Protein AF-A0A3Q2VFV1-F1 (afdb_monomer_lite)

Secondary structure (DSSP, 8-state):
----TT-----GGGGGGG-HHHHHHHHHHHHHHHHHHTT-EE--STTT--EE--SS--SEEE--TTTS---EEETTT-SB--SSSPP---PPP-----------------

Organism: Haplochromis burtoni (NCBI:txid8153)

Structure (mmCIF, N/CA/C/O backbone):
data_AF-A0A3Q2VFV1-F1
#
_entry.id   AF-A0A3Q2VFV1-F1
#
loop_
_atom_site.group_PDB
_atom_site.id
_atom_site.type_symbol
_atom_site.label_atom_id
_atom_site.label_alt_id
_atom_site.label_comp_id
_atom_site.label_asym_id
_atom_site.label_entity_id
_atom_site.label_seq_id
_atom_site.pdbx_PDB_ins_code
_atom_site.Cartn_x
_atom_site.Cartn_y
_atom_site.Cartn_z
_atom_site.occupancy
_atom_site.B_iso_or_equiv
_atom_site.auth_seq_id
_atom_site.auth_comp_id
_atom_site.auth_asym_id
_atom_site.auth_atom_id
_atom_site.pdbx_PDB_model_num
ATOM 1 N N . ALA A 1 1 ? -7.622 8.582 -22.182 1.00 49.66 1 ALA A N 1
ATOM 2 C CA . ALA A 1 1 ? -6.200 8.217 -22.330 1.00 49.66 1 ALA A CA 1
ATOM 3 C C . ALA A 1 1 ? -6.031 7.556 -23.691 1.00 49.66 1 ALA A C 1
ATOM 5 O O . ALA A 1 1 ? -6.877 6.746 -24.041 1.00 49.66 1 ALA A O 1
ATOM 6 N N . PHE A 1 2 ? -5.019 7.944 -24.469 1.00 63.06 2 PHE A N 1
ATOM 7 C CA . PHE A 1 2 ? -4.714 7.328 -25.764 1.00 63.06 2 PHE A CA 1
ATOM 8 C C . PHE A 1 2 ? -3.701 6.202 -25.537 1.00 63.06 2 PHE A C 1
ATOM 10 O O . PHE A 1 2 ? -2.501 6.450 -25.475 1.00 63.06 2 PHE A O 1
ATOM 17 N N . GLY A 1 3 ? -4.198 4.984 -25.338 1.00 87.56 3 GLY A N 1
ATOM 18 C CA . GLY A 1 3 ? -3.409 3.753 -25.310 1.00 87.56 3 GLY A CA 1
ATOM 19 C C . GLY A 1 3 ? -4.024 2.755 -26.285 1.00 87.56 3 GLY A C 1
ATOM 20 O O . GLY A 1 3 ? -5.227 2.818 -26.528 1.00 87.56 3 GLY A O 1
ATOM 21 N N . CYS A 1 4 ? -3.206 1.886 -26.879 1.00 95.12 4 CYS A N 1
ATOM 22 C CA . CYS A 1 4 ? -3.725 0.776 -27.678 1.00 95.12 4 CYS A CA 1
ATOM 23 C C . CYS A 1 4 ? -4.307 -0.295 -26.744 1.00 95.12 4 CYS A C 1
ATOM 25 O O . CYS A 1 4 ? -3.756 -0.537 -25.668 1.00 95.12 4 CYS A O 1
ATOM 27 N N . ASP A 1 5 ? -5.394 -0.945 -27.157 1.00 95.12 5 ASP A N 1
ATOM 28 C CA . ASP A 1 5 ? -5.955 -2.073 -26.411 1.00 95.12 5 ASP A CA 1
ATOM 29 C C . ASP A 1 5 ? -4.970 -3.255 -26.389 1.00 95.12 5 ASP A C 1
ATOM 31 O O . ASP A 1 5 ? -4.184 -3.448 -27.321 1.00 95.12 5 ASP A O 1
ATOM 35 N N . ASP A 1 6 ? -4.986 -4.025 -25.296 1.00 93.19 6 ASP A N 1
ATOM 36 C CA . ASP A 1 6 ? -4.165 -5.229 -25.084 1.00 93.19 6 ASP A CA 1
ATOM 37 C C . ASP A 1 6 ? -2.643 -5.046 -25.275 1.00 93.19 6 ASP A C 1
ATOM 39 O O . ASP A 1 6 ? -1.901 -6.006 -25.505 1.00 93.19 6 ASP A O 1
ATOM 43 N N . SER A 1 7 ? -2.140 -3.816 -25.129 1.00 95.38 7 SER A N 1
ATOM 44 C CA . SER A 1 7 ? -0.735 -3.472 -25.382 1.00 95.38 7 SER A CA 1
ATOM 45 C C . SER A 1 7 ? 0.144 -3.427 -24.123 1.00 95.38 7 SER A C 1
ATOM 47 O O . SER A 1 7 ? 1.139 -2.699 -24.089 1.00 95.38 7 SER A O 1
ATOM 49 N N . LEU A 1 8 ? -0.219 -4.152 -23.060 1.00 95.38 8 LEU A N 1
ATOM 50 C CA . LEU A 1 8 ? 0.582 -4.192 -21.832 1.00 95.38 8 LEU A CA 1
ATOM 51 C C . LEU A 1 8 ? 1.938 -4.867 -22.082 1.00 95.38 8 LEU A C 1
ATOM 53 O O . LEU A 1 8 ? 2.027 -5.910 -22.736 1.00 95.38 8 LEU A O 1
ATOM 57 N N . ILE A 1 9 ? 2.998 -4.292 -21.511 1.00 95.81 9 ILE A N 1
ATOM 58 C CA . ILE A 1 9 ? 4.332 -4.899 -21.505 1.00 95.81 9 ILE A CA 1
ATOM 59 C C . ILE A 1 9 ? 4.262 -6.176 -20.662 1.00 95.81 9 ILE A C 1
ATOM 61 O O . ILE A 1 9 ? 4.006 -6.128 -19.462 1.00 95.81 9 ILE A O 1
ATOM 65 N N . LYS A 1 10 ? 4.469 -7.332 -21.299 1.00 95.81 10 LYS A N 1
ATOM 66 C CA . LYS A 1 10 ? 4.281 -8.654 -20.670 1.00 95.81 10 LYS A CA 1
ATOM 67 C C . LYS A 1 10 ? 5.467 -9.114 -19.825 1.00 95.81 10 LYS A C 1
ATOM 69 O O . LYS A 1 10 ? 5.345 -10.062 -19.060 1.00 95.81 10 LYS A O 1
ATOM 74 N N . GLU A 1 11 ? 6.618 -8.482 -20.002 1.00 97.06 11 GLU A N 1
ATOM 75 C CA . GLU A 1 11 ? 7.875 -8.886 -19.392 1.00 97.06 11 GLU A CA 1
ATOM 76 C C . GLU A 1 11 ? 8.378 -7.722 -18.517 1.00 97.06 11 GLU A C 1
ATOM 78 O O . GLU A 1 11 ? 8.643 -6.623 -19.004 1.00 97.06 11 GLU A O 1
ATOM 83 N N . VAL A 1 12 ? 8.470 -7.954 -17.206 1.00 96.19 12 VAL A N 1
ATOM 84 C CA . VAL A 1 12 ? 8.704 -6.901 -16.202 1.00 96.19 12 VAL A CA 1
ATOM 85 C C . VAL A 1 12 ? 10.144 -6.384 -16.162 1.00 96.19 12 VAL A C 1
ATOM 87 O O . VAL A 1 12 ? 10.375 -5.262 -15.712 1.00 96.19 12 VAL A O 1
ATOM 90 N N . HIS A 1 13 ? 11.121 -7.153 -16.644 1.00 97.19 13 HIS A N 1
ATOM 91 C CA . HIS A 1 13 ? 12.526 -6.744 -16.676 1.00 97.19 13 HIS A CA 1
ATOM 92 C C . HIS A 1 13 ? 12.781 -5.588 -17.648 1.00 97.19 13 HIS A C 1
ATOM 94 O O . HIS A 1 13 ? 13.779 -4.888 -17.481 1.00 97.19 13 HIS A O 1
ATOM 100 N N . HIS A 1 14 ? 11.874 -5.310 -18.589 1.00 98.06 14 HIS A N 1
ATOM 101 C CA . HIS A 1 14 ? 11.943 -4.113 -19.436 1.00 98.06 14 HIS A CA 1
ATOM 102 C C . HIS A 1 14 ? 12.021 -2.825 -18.608 1.00 98.06 14 HIS A C 1
ATOM 104 O O . HIS A 1 14 ? 12.735 -1.896 -18.978 1.00 98.06 14 HIS A O 1
ATOM 110 N N . PHE A 1 15 ? 11.364 -2.782 -17.445 1.00 97.56 15 PHE A N 1
ATOM 111 C CA . PHE A 1 15 ? 11.384 -1.615 -16.564 1.00 97.56 15 PHE A CA 1
ATOM 112 C C . PHE A 1 15 ? 12.714 -1.421 -15.825 1.00 97.56 15 PHE A C 1
ATOM 114 O O . PHE A 1 15 ? 12.928 -0.358 -15.246 1.00 97.56 15 PHE A O 1
ATOM 121 N N . ARG A 1 16 ? 13.656 -2.375 -15.884 1.00 97.69 16 ARG A N 1
ATOM 122 C CA . ARG A 1 16 ? 15.008 -2.175 -15.329 1.00 97.69 16 ARG A CA 1
ATOM 123 C C . ARG A 1 16 ? 15.777 -1.057 -16.030 1.00 97.69 16 ARG A C 1
ATOM 125 O O . ARG A 1 16 ? 16.687 -0.493 -15.433 1.00 97.69 16 ARG A O 1
ATOM 132 N N . ILE A 1 17 ? 15.391 -0.693 -17.257 1.00 98.12 17 ILE A N 1
ATOM 133 C CA . ILE A 1 17 ? 15.967 0.455 -17.973 1.00 98.12 17 ILE A CA 1
ATOM 134 C C . ILE A 1 17 ? 15.794 1.781 -17.212 1.00 98.12 17 ILE A C 1
ATOM 136 O O . ILE A 1 17 ? 16.551 2.718 -17.441 1.00 98.12 17 ILE A O 1
ATOM 140 N N . LEU A 1 18 ? 14.832 1.855 -16.285 1.00 97.12 18 LEU A N 1
ATOM 141 C CA . LEU A 1 18 ? 14.586 3.029 -15.444 1.00 97.12 18 LEU A CA 1
ATOM 142 C C . LEU A 1 18 ? 15.658 3.232 -14.353 1.00 97.12 18 LEU A C 1
ATOM 144 O O . LEU A 1 18 ? 15.668 4.275 -13.701 1.00 97.12 18 LEU A O 1
ATOM 148 N N . GLY A 1 19 ? 16.547 2.254 -14.148 1.00 98.00 19 GLY A N 1
ATOM 149 C CA . GLY A 1 19 ? 17.539 2.245 -13.074 1.00 98.00 19 GLY A CA 1
ATOM 150 C C . GLY A 1 19 ? 16.986 1.721 -11.744 1.00 98.00 19 GLY A C 1
ATOM 151 O O . GLY A 1 19 ? 15.774 1.630 -11.544 1.00 98.00 19 GLY A O 1
ATOM 152 N N . ASP A 1 20 ? 17.889 1.368 -10.827 1.00 97.56 20 ASP A N 1
ATOM 153 C CA . ASP A 1 20 ? 17.563 0.600 -9.617 1.00 97.56 20 ASP A CA 1
ATOM 154 C C . ASP A 1 20 ? 16.543 1.290 -8.703 1.00 97.56 20 ASP A C 1
ATOM 156 O O . ASP A 1 20 ? 15.625 0.639 -8.206 1.00 97.56 20 ASP A O 1
ATOM 160 N N . GLU A 1 21 ? 16.654 2.607 -8.508 1.00 97.94 21 GLU A N 1
ATOM 161 C CA . GLU A 1 21 ? 15.732 3.351 -7.642 1.00 97.94 21 GLU A CA 1
ATOM 162 C C . GLU A 1 21 ? 14.296 3.320 -8.187 1.00 97.94 21 GLU A C 1
ATOM 164 O O . GLU A 1 21 ? 13.351 3.001 -7.462 1.00 97.94 21 GLU A O 1
ATOM 169 N N . GLN A 1 22 ? 14.120 3.621 -9.476 1.00 98.06 22 GLN A N 1
ATOM 170 C CA . GLN A 1 22 ? 12.794 3.665 -10.093 1.00 98.06 22 GLN A CA 1
ATOM 171 C C . GLN A 1 22 ? 12.222 2.263 -10.299 1.00 98.06 22 GLN A C 1
ATOM 173 O O . GLN A 1 22 ? 11.027 2.055 -10.097 1.00 98.06 22 GLN A O 1
ATOM 178 N N . TYR A 1 23 ? 13.064 1.283 -10.629 1.00 98.12 23 TYR A N 1
ATOM 179 C CA . TYR A 1 23 ? 12.645 -0.112 -10.701 1.00 98.12 23 TYR A CA 1
ATOM 180 C C . TYR A 1 23 ? 12.215 -0.644 -9.325 1.00 98.12 23 TYR A C 1
ATOM 182 O O . TYR A 1 23 ? 11.201 -1.330 -9.224 1.00 98.12 23 TYR A O 1
ATOM 190 N N . GLY A 1 24 ? 12.913 -0.261 -8.250 1.00 97.81 24 GLY A N 1
ATOM 191 C CA . GLY A 1 24 ? 12.506 -0.557 -6.875 1.00 97.81 24 GLY A CA 1
ATOM 192 C C . GLY A 1 24 ? 11.122 0.003 -6.539 1.00 97.81 24 GLY A C 1
ATOM 193 O O . GLY A 1 24 ? 10.268 -0.731 -6.043 1.00 97.81 24 GLY A O 1
ATOM 194 N N . ARG A 1 25 ? 10.856 1.269 -6.891 1.00 97.31 25 ARG A N 1
ATOM 195 C CA . ARG A 1 25 ? 9.527 1.891 -6.727 1.00 97.31 25 ARG A CA 1
ATOM 196 C C . ARG A 1 25 ? 8.450 1.198 -7.562 1.00 97.31 25 ARG A C 1
ATOM 198 O O . ARG A 1 25 ? 7.351 0.983 -7.063 1.00 97.31 25 ARG A O 1
ATOM 205 N N . TYR A 1 26 ? 8.761 0.817 -8.802 1.00 97.62 26 TYR A N 1
ATOM 206 C CA . TYR A 1 26 ? 7.857 0.049 -9.666 1.00 97.62 26 TYR A CA 1
ATOM 207 C C . TYR A 1 26 ? 7.462 -1.290 -9.027 1.00 97.62 26 TYR A C 1
ATOM 209 O O . TYR A 1 26 ? 6.281 -1.631 -8.987 1.00 97.62 26 TYR A O 1
ATOM 217 N N . LEU A 1 27 ? 8.434 -2.031 -8.484 1.00 97.31 27 LEU A N 1
ATOM 218 C CA . LEU A 1 27 ? 8.173 -3.301 -7.806 1.00 97.31 27 LEU A CA 1
ATOM 219 C C . LEU A 1 27 ? 7.329 -3.112 -6.544 1.00 97.31 27 LEU A C 1
ATOM 221 O O . LEU A 1 27 ? 6.389 -3.876 -6.323 1.00 97.31 27 LEU A O 1
ATOM 225 N N . GLN A 1 28 ? 7.644 -2.094 -5.739 1.00 95.56 28 GLN A N 1
ATOM 226 C CA . GLN A 1 28 ? 6.86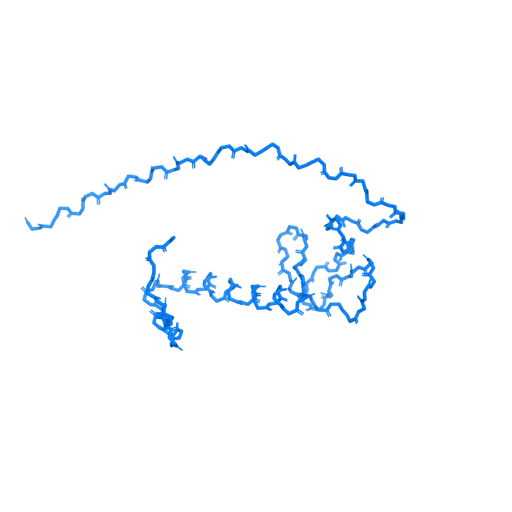7 -1.760 -4.550 1.00 95.56 28 GLN A CA 1
ATOM 227 C C . GLN A 1 28 ? 5.417 -1.434 -4.921 1.00 95.56 28 GLN A C 1
ATOM 229 O O . GLN A 1 28 ? 4.503 -2.045 -4.376 1.00 95.56 28 GLN A O 1
ATOM 234 N N . TYR A 1 29 ? 5.207 -0.558 -5.905 1.00 96.19 29 TYR A N 1
ATOM 235 C CA . TYR A 1 29 ? 3.876 -0.209 -6.395 1.00 96.19 29 TYR A CA 1
ATOM 236 C C . TYR A 1 29 ? 3.098 -1.443 -6.873 1.00 96.19 29 TYR A C 1
ATOM 238 O O . TYR A 1 29 ? 1.954 -1.649 -6.479 1.00 96.19 29 TYR A O 1
ATOM 246 N N . GLY A 1 30 ? 3.735 -2.317 -7.659 1.00 96.06 30 GLY A N 1
ATOM 247 C CA . GLY A 1 30 ? 3.107 -3.556 -8.119 1.00 96.06 30 GLY A CA 1
ATOM 248 C C . GLY A 1 30 ? 2.681 -4.479 -6.971 1.00 96.06 30 GLY A C 1
ATOM 249 O O . GLY A 1 30 ? 1.606 -5.076 -7.028 1.00 96.06 30 GLY A O 1
ATOM 250 N N . ALA A 1 31 ? 3.489 -4.578 -5.912 1.00 96.06 31 ALA A N 1
ATOM 251 C CA . ALA A 1 31 ? 3.149 -5.361 -4.726 1.00 96.06 31 ALA A CA 1
ATOM 252 C C . ALA A 1 31 ? 1.990 -4.735 -3.926 1.00 96.06 31 ALA A C 1
ATOM 254 O O . ALA A 1 31 ? 1.078 -5.451 -3.509 1.00 96.06 31 ALA A O 1
ATOM 255 N N . GLU A 1 32 ? 2.003 -3.414 -3.745 1.00 95.25 32 GLU A N 1
ATOM 256 C CA . GLU A 1 32 ? 0.957 -2.665 -3.040 1.00 95.25 32 GLU A CA 1
ATOM 257 C C . GLU A 1 32 ? -0.394 -2.761 -3.762 1.00 95.25 32 GLU A C 1
ATOM 259 O O . GLU A 1 32 ? -1.400 -3.117 -3.148 1.00 95.25 32 GLU A O 1
ATOM 264 N N . GLU A 1 33 ? -0.423 -2.538 -5.076 1.00 96.25 33 GLU A N 1
ATOM 265 C CA . GLU A 1 33 ? -1.646 -2.649 -5.880 1.00 96.25 33 GLU A CA 1
ATOM 266 C C . GLU A 1 33 ? -2.189 -4.080 -5.923 1.00 96.25 33 GLU A C 1
ATOM 268 O O . GLU A 1 33 ? -3.400 -4.294 -5.821 1.00 96.25 33 GLU A O 1
ATOM 273 N N . CYS A 1 34 ? -1.309 -5.082 -6.018 1.00 95.94 34 CYS A N 1
ATOM 274 C CA . CYS A 1 34 ? -1.706 -6.490 -5.955 1.00 95.94 34 CYS A CA 1
ATOM 275 C C . CYS A 1 34 ? -2.395 -6.816 -4.621 1.00 95.94 34 CYS A C 1
ATOM 277 O O . CYS A 1 34 ? -3.465 -7.435 -4.590 1.00 95.94 34 CYS A O 1
ATOM 279 N N . LEU A 1 35 ? -1.818 -6.344 -3.513 1.00 95.31 35 LEU A N 1
ATOM 280 C CA . LEU A 1 35 ? -2.392 -6.513 -2.186 1.00 95.31 35 LEU A CA 1
ATOM 281 C C . LEU A 1 35 ? -3.771 -5.849 -2.077 1.00 95.31 35 LEU A C 1
ATOM 283 O O . LEU A 1 35 ? -4.718 -6.486 -1.610 1.00 95.31 35 LEU A O 1
ATOM 287 N N . LEU A 1 36 ? -3.890 -4.591 -2.510 1.00 92.56 36 LEU A N 1
ATOM 288 C CA . LEU A 1 36 ? -5.144 -3.835 -2.462 1.00 92.56 36 LEU A CA 1
ATOM 289 C C . LEU A 1 36 ? -6.231 -4.487 -3.325 1.00 92.56 36 LEU A C 1
ATOM 291 O O . LEU A 1 36 ? -7.363 -4.648 -2.868 1.00 92.56 36 LEU A O 1
ATOM 295 N N . THR A 1 37 ? -5.878 -4.942 -4.528 1.00 94.50 37 THR A N 1
ATOM 296 C CA . THR A 1 37 ? -6.794 -5.642 -5.444 1.00 94.50 37 THR A CA 1
ATOM 297 C C . THR A 1 37 ? -7.304 -6.956 -4.848 1.00 94.50 37 THR A C 1
ATOM 299 O O . THR A 1 37 ? -8.453 -7.337 -5.060 1.00 94.50 37 THR A O 1
ATOM 302 N N . THR A 1 38 ? -6.484 -7.625 -4.036 1.00 93.00 38 THR A N 1
ATOM 303 C CA . THR A 1 38 ? -6.850 -8.873 -3.345 1.00 93.00 38 THR A CA 1
ATOM 304 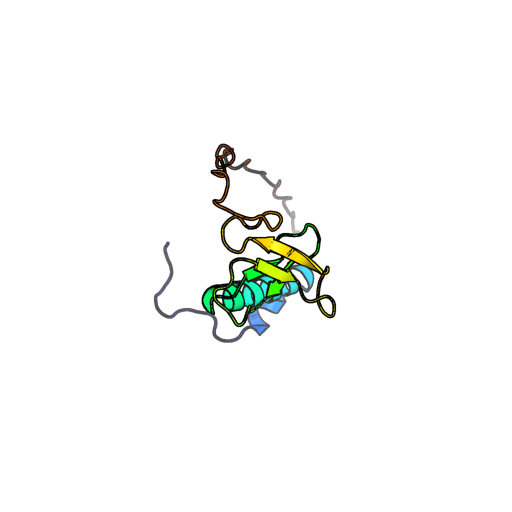C C . THR A 1 38 ? -7.670 -8.622 -2.062 1.00 93.00 38 THR A C 1
ATOM 306 O O . THR A 1 38 ? -8.047 -9.558 -1.362 1.00 93.00 38 THR A O 1
ATOM 309 N N . GLY A 1 39 ? -7.986 -7.362 -1.735 1.00 90.50 39 GLY A N 1
ATOM 310 C CA . GLY A 1 39 ? -8.760 -6.989 -0.543 1.00 90.50 39 GLY A CA 1
ATOM 311 C C . GLY A 1 39 ? -7.926 -6.816 0.732 1.00 90.50 39 GLY A C 1
ATOM 312 O O . GLY A 1 39 ? -8.484 -6.694 1.832 1.00 90.50 39 GLY A O 1
ATOM 313 N N . GLY A 1 40 ? -6.599 -6.797 0.589 1.00 93.25 40 GLY A N 1
ATOM 314 C CA . GLY A 1 40 ? -5.662 -6.440 1.645 1.00 93.25 40 GLY A CA 1
ATOM 315 C C . GLY A 1 40 ? -5.602 -4.936 1.902 1.00 93.25 40 GLY A C 1
ATOM 316 O O . GLY A 1 40 ? -6.339 -4.138 1.320 1.00 93.25 40 GLY A O 1
ATOM 317 N N . MET A 1 41 ? -4.726 -4.535 2.818 1.00 93.88 41 MET A N 1
ATOM 318 C CA . MET A 1 41 ? -4.514 -3.128 3.147 1.00 93.88 41 MET A CA 1
ATOM 319 C C . MET A 1 41 ? -3.102 -2.855 3.653 1.00 93.88 41 MET A C 1
ATOM 321 O O . MET A 1 41 ? -2.433 -3.742 4.177 1.00 93.88 41 MET A O 1
ATOM 325 N N . MET A 1 42 ? -2.680 -1.601 3.538 1.00 95.56 42 MET A N 1
ATOM 326 C CA . MET A 1 42 ? -1.391 -1.131 4.039 1.00 95.56 42 MET A CA 1
ATOM 327 C C . MET A 1 42 ? -1.511 -0.656 5.488 1.00 95.56 42 MET A C 1
ATOM 329 O O . MET A 1 42 ? -2.506 -0.024 5.857 1.00 95.56 42 MET A O 1
ATOM 333 N N . CYS A 1 43 ? -0.482 -0.914 6.297 1.00 96.75 43 CYS A N 1
ATOM 334 C CA . CYS A 1 43 ? -0.344 -0.307 7.616 1.00 96.75 43 CYS A CA 1
ATOM 335 C C . CYS A 1 43 ? -0.239 1.226 7.477 1.00 96.75 43 CYS A C 1
ATOM 337 O O . CYS A 1 43 ? 0.664 1.707 6.789 1.00 96.75 43 CYS A O 1
ATOM 339 N N . PRO A 1 44 ? -1.113 2.007 8.139 1.00 96.81 44 PRO A N 1
ATOM 340 C CA . PRO A 1 44 ? -1.140 3.466 8.013 1.00 96.81 44 PRO A CA 1
ATOM 341 C C . PRO A 1 44 ? -0.089 4.178 8.878 1.00 96.81 44 PRO A C 1
ATOM 343 O O . PRO A 1 44 ? 0.052 5.395 8.789 1.00 96.81 44 PRO A O 1
ATOM 346 N N . SER A 1 45 ? 0.637 3.445 9.731 1.00 96.88 45 SER A N 1
ATOM 347 C CA . SER A 1 45 ? 1.670 4.030 10.588 1.00 96.88 45 SER A CA 1
ATOM 348 C C . SER A 1 45 ? 2.770 4.677 9.734 1.00 96.88 45 SER A C 1
ATOM 350 O O . SER A 1 45 ? 3.325 3.995 8.861 1.00 96.88 45 SER A O 1
ATOM 352 N N . PRO A 1 46 ? 3.149 5.940 10.009 1.00 95.06 46 PRO A N 1
ATOM 353 C CA . PRO A 1 46 ? 4.261 6.595 9.331 1.00 95.06 46 PRO A CA 1
ATOM 354 C C . PRO A 1 46 ? 5.529 5.737 9.385 1.00 95.06 46 PRO A C 1
ATOM 356 O O . PRO A 1 46 ? 5.871 5.194 10.435 1.00 95.06 46 PRO A O 1
ATOM 359 N N . GLY A 1 47 ? 6.201 5.586 8.243 1.00 93.06 47 GLY A N 1
ATOM 360 C CA . GLY A 1 47 ? 7.438 4.808 8.127 1.00 93.06 47 GLY A CA 1
ATOM 361 C C . GLY A 1 47 ? 7.283 3.283 8.187 1.00 93.06 47 GLY A C 1
ATOM 362 O O . GLY A 1 47 ? 8.295 2.595 8.136 1.00 93.06 47 GLY A O 1
ATOM 363 N N . CYS A 1 48 ? 6.060 2.742 8.287 1.00 95.62 48 CYS A N 1
ATOM 364 C CA . CYS A 1 48 ? 5.831 1.295 8.252 1.00 95.62 48 CYS A CA 1
ATOM 365 C C . CYS A 1 48 ? 5.422 0.806 6.859 1.00 95.62 48 CYS A C 1
ATOM 367 O O . CYS A 1 48 ? 6.234 0.201 6.171 1.00 95.62 48 CYS A O 1
ATOM 369 N N . GLY A 1 49 ? 4.163 1.017 6.456 1.00 94.50 49 GLY A N 1
ATOM 370 C CA . GLY A 1 49 ? 3.672 0.544 5.157 1.00 94.50 49 GLY A CA 1
ATOM 371 C C . GLY A 1 49 ? 3.712 -0.980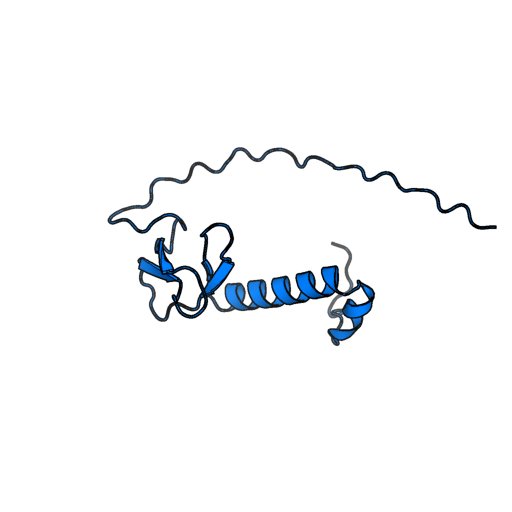 4.976 1.00 94.50 49 GLY A C 1
ATOM 372 O O . GLY A 1 49 ? 3.816 -1.455 3.855 1.00 94.50 49 GLY A O 1
ATOM 373 N N . ALA A 1 50 ? 3.648 -1.778 6.045 1.00 96.12 50 ALA A N 1
ATOM 374 C CA . ALA A 1 50 ? 3.560 -3.230 5.896 1.00 96.12 50 ALA A CA 1
ATOM 375 C C . ALA A 1 50 ? 2.230 -3.637 5.236 1.00 96.12 50 ALA A C 1
ATOM 377 O O . ALA A 1 50 ? 1.166 -3.127 5.603 1.00 96.1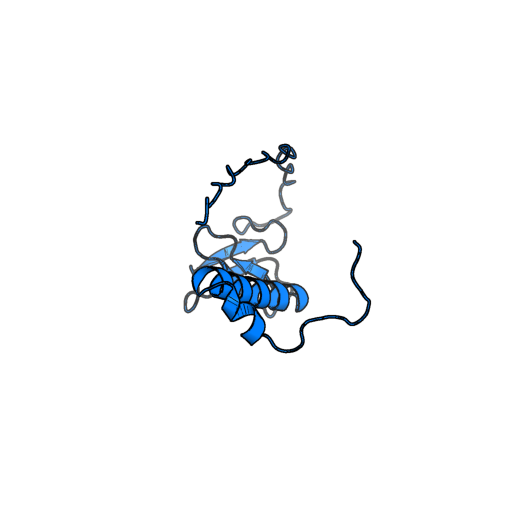2 50 ALA A O 1
ATOM 378 N N . GLY A 1 51 ? 2.292 -4.572 4.289 1.00 95.12 51 GLY A N 1
ATOM 379 C CA . GLY A 1 51 ? 1.117 -5.154 3.648 1.00 95.12 51 GLY A CA 1
ATOM 380 C C . GLY A 1 51 ? 0.432 -6.195 4.535 1.00 95.12 51 GLY A C 1
ATOM 381 O O . GLY A 1 51 ? 1.089 -7.080 5.080 1.00 95.12 51 GLY A O 1
ATOM 382 N N . LEU A 1 52 ? -0.888 -6.095 4.689 1.00 94.06 52 LEU A N 1
ATOM 383 C CA . LEU A 1 52 ? -1.685 -6.931 5.585 1.00 94.06 52 LEU A CA 1
ATOM 384 C C . LEU A 1 52 ? -2.841 -7.587 4.822 1.00 94.06 52 LEU A C 1
ATOM 386 O O . LEU A 1 52 ? -3.580 -6.919 4.095 1.00 94.06 52 LEU A O 1
ATOM 390 N N . LEU A 1 53 ? -3.050 -8.881 5.075 1.00 91.50 53 LEU A N 1
ATOM 391 C CA . LEU A 1 53 ? -4.249 -9.637 4.696 1.00 91.50 53 LEU A CA 1
ATOM 392 C C . LEU A 1 53 ? -4.955 -10.114 5.975 1.00 91.50 53 LEU A C 1
ATOM 394 O O . LEU A 1 53 ? -4.753 -11.255 6.392 1.00 91.50 53 LEU A O 1
ATOM 398 N N . PRO A 1 54 ? -5.728 -9.246 6.659 1.00 85.69 54 PRO A N 1
ATOM 399 C CA . PRO A 1 54 ? -6.437 -9.646 7.866 1.00 85.69 54 PRO A CA 1
ATOM 400 C C . PRO A 1 54 ? -7.431 -10.774 7.532 1.00 85.69 54 PRO A C 1
ATOM 402 O O . PRO A 1 54 ? -8.236 -10.586 6.617 1.00 85.69 54 PRO A O 1
ATOM 405 N N . PRO A 1 55 ? -7.394 -11.917 8.242 1.00 75.12 55 PRO A N 1
ATOM 406 C CA . PRO A 1 55 ? -8.219 -13.087 7.925 1.00 75.12 55 PRO A CA 1
ATOM 407 C C . PRO A 1 55 ? -9.719 -12.857 8.162 1.00 75.12 55 PRO A C 1
ATOM 409 O O . PRO A 1 55 ? -10.543 -13.582 7.612 1.00 75.12 55 PRO A O 1
ATOM 412 N N . ASP A 1 56 ? -10.074 -11.816 8.919 1.00 76.06 56 ASP A N 1
ATOM 413 C CA . ASP A 1 56 ? -11.441 -11.539 9.339 1.00 76.06 56 ASP A CA 1
ATOM 414 C C . ASP A 1 56 ? -11.896 -10.146 8.892 1.00 76.06 56 ASP A C 1
ATOM 416 O O . ASP A 1 56 ? -11.123 -9.183 8.873 1.00 76.06 56 ASP A O 1
ATOM 420 N N . GLY A 1 57 ? -13.203 -9.990 8.661 1.00 77.12 57 GLY A N 1
ATOM 421 C CA . GLY A 1 57 ? -13.867 -8.687 8.494 1.00 77.12 57 GLY A CA 1
ATOM 422 C C . GLY A 1 57 ? -13.866 -7.816 9.761 1.00 77.12 57 GLY A C 1
ATOM 423 O O . GLY A 1 57 ? -14.645 -6.867 9.856 1.00 77.12 57 GLY A O 1
ATOM 424 N N . SER A 1 58 ? -13.020 -8.146 10.744 1.00 90.44 58 SER A N 1
ATOM 425 C CA . SER A 1 58 ? -12.842 -7.393 11.978 1.00 90.44 58 SER A CA 1
ATOM 426 C C . SER A 1 58 ? -12.449 -5.954 11.672 1.00 90.44 58 SER A C 1
ATOM 428 O O . SER A 1 58 ? -11.615 -5.651 10.814 1.00 90.44 58 SER A O 1
ATOM 430 N N . ARG A 1 59 ? -13.041 -5.043 12.439 1.00 92.94 59 ARG A N 1
ATOM 431 C CA . ARG A 1 59 ? -12.706 -3.625 12.390 1.00 92.94 59 ARG A CA 1
ATOM 432 C C . ARG A 1 59 ? -11.380 -3.321 13.088 1.00 92.94 59 ARG A C 1
ATOM 434 O O . ARG A 1 59 ? -10.765 -2.307 12.771 1.00 92.94 59 ARG A O 1
ATOM 441 N N . LYS A 1 60 ? -10.941 -4.179 14.012 1.00 95.19 60 LYS A N 1
ATOM 442 C CA . LYS A 1 60 ? -9.645 -4.083 14.690 1.00 95.19 60 LYS A CA 1
ATOM 443 C C . LYS A 1 60 ? -8.595 -4.844 13.895 1.00 95.19 60 LYS A C 1
ATOM 445 O O . LYS A 1 60 ? -8.734 -6.053 13.721 1.00 95.19 60 LYS A O 1
ATOM 450 N N . VAL A 1 61 ? -7.547 -4.152 13.466 1.00 95.50 61 VAL A N 1
ATOM 451 C CA . VAL A 1 61 ? -6.415 -4.743 12.744 1.00 95.50 61 VAL A CA 1
ATOM 452 C C . VAL A 1 61 ? -5.135 -4.430 13.509 1.00 95.50 61 VAL A C 1
ATOM 454 O O . VAL A 1 61 ? -4.917 -3.283 13.885 1.00 95.50 61 VAL A O 1
ATOM 457 N N . GLU A 1 62 ? -4.294 -5.435 13.749 1.00 95.94 62 GLU A N 1
ATOM 458 C CA . GLU A 1 62 ? -2.935 -5.252 14.273 1.00 95.94 62 GLU A CA 1
ATOM 459 C C . GLU A 1 62 ? -1.937 -5.486 13.138 1.00 95.94 62 GLU A C 1
ATOM 461 O O . GLU A 1 62 ? -2.004 -6.492 12.431 1.00 95.94 62 GLU A O 1
ATOM 466 N N . CYS A 1 63 ? -1.015 -4.545 12.952 1.00 96.38 63 CYS A N 1
ATOM 467 C CA . CYS A 1 63 ? 0.118 -4.731 12.063 1.00 96.38 63 CYS A CA 1
ATOM 468 C C . CYS A 1 63 ? 1.056 -5.791 12.660 1.00 96.38 63 CYS A C 1
ATOM 470 O O . CYS A 1 63 ? 1.594 -5.568 13.742 1.00 96.38 63 CYS A O 1
ATOM 472 N N . ASP A 1 64 ? 1.284 -6.912 11.965 1.00 92.81 64 ASP A N 1
ATOM 473 C CA . ASP A 1 64 ? 2.119 -8.018 12.467 1.00 92.81 64 ASP A CA 1
ATOM 474 C C . ASP A 1 64 ? 3.489 -7.509 12.946 1.00 92.81 64 ASP A C 1
ATOM 476 O O . ASP A 1 64 ? 4.217 -6.861 12.199 1.00 92.81 64 ASP A O 1
ATOM 480 N N . ARG A 1 65 ? 3.855 -7.810 14.195 1.00 94.00 65 ARG A N 1
ATOM 481 C CA . ARG A 1 65 ? 5.113 -7.370 14.825 1.00 94.00 65 ARG A CA 1
ATOM 482 C C . ARG A 1 65 ? 6.358 -8.042 14.254 1.00 94.00 65 ARG A C 1
ATOM 484 O O . ARG A 1 65 ? 7.460 -7.560 14.483 1.00 94.00 65 ARG A O 1
ATOM 491 N N . ARG A 1 66 ? 6.211 -9.174 13.562 1.00 92.69 66 ARG A N 1
ATOM 492 C CA . ARG A 1 66 ? 7.326 -9.870 12.902 1.00 92.69 66 ARG A CA 1
ATOM 493 C C . ARG A 1 66 ? 7.748 -9.171 11.613 1.00 92.69 66 ARG A C 1
ATOM 495 O O . ARG A 1 66 ? 8.900 -9.299 11.217 1.00 92.69 66 ARG A O 1
ATOM 502 N N . LEU A 1 67 ? 6.816 -8.472 10.963 1.00 89.88 67 LEU A N 1
ATOM 503 C CA . LEU A 1 67 ? 7.000 -7.873 9.636 1.00 89.88 67 LEU A CA 1
ATOM 504 C C . LEU A 1 67 ? 6.815 -6.348 9.620 1.00 89.88 67 LEU A C 1
ATOM 506 O O . LEU A 1 67 ? 7.259 -5.689 8.688 1.00 89.88 67 LEU A O 1
ATOM 510 N N . GLY A 1 68 ? 6.163 -5.781 10.631 1.00 95.06 68 GLY A N 1
ATOM 511 C CA . GLY A 1 68 ? 5.833 -4.366 10.726 1.00 95.06 68 GLY A CA 1
ATOM 512 C C . GLY A 1 68 ? 5.899 -3.847 12.161 1.00 95.06 68 GLY A C 1
ATOM 513 O O . GLY A 1 68 ? 6.667 -4.336 12.984 1.00 95.06 68 GLY A O 1
ATOM 514 N N . CYS A 1 69 ? 5.119 -2.808 12.461 1.00 97.69 69 CYS A N 1
ATOM 515 C CA . CYS A 1 69 ? 5.334 -1.981 13.653 1.00 97.69 69 CYS A CA 1
ATOM 516 C C . CYS A 1 69 ? 4.451 -2.304 14.872 1.00 97.69 69 CYS A C 1
ATOM 518 O O . CYS A 1 69 ? 4.594 -1.647 15.900 1.00 97.69 69 CYS A O 1
ATOM 520 N N . GLY A 1 70 ? 3.520 -3.262 14.794 1.00 97.00 70 GLY A N 1
ATOM 521 C CA . GLY A 1 70 ? 2.602 -3.553 15.907 1.00 97.00 70 GLY A CA 1
ATOM 522 C C . GLY A 1 70 ? 1.450 -2.559 16.078 1.00 97.00 70 GLY A C 1
ATOM 523 O O . GLY A 1 70 ? 0.692 -2.671 17.039 1.00 97.00 70 GLY A O 1
ATOM 524 N N . PHE A 1 71 ? 1.306 -1.577 15.182 1.00 97.75 71 PHE A N 1
ATOM 525 C CA . PHE A 1 71 ? 0.241 -0.580 15.275 1.00 97.75 71 PHE A CA 1
ATOM 526 C C . PHE A 1 71 ? -1.143 -1.228 15.173 1.00 97.75 71 PHE A C 1
ATOM 528 O O . PHE A 1 71 ? -1.392 -2.038 14.277 1.00 97.75 71 PHE A O 1
ATOM 535 N N . VAL A 1 72 ? -2.044 -0.852 16.082 1.00 97.19 72 VAL A N 1
ATOM 536 C CA . VAL A 1 72 ? -3.417 -1.360 16.133 1.00 97.19 72 VAL A CA 1
ATOM 537 C C . VAL A 1 72 ? -4.367 -0.268 15.664 1.00 97.19 72 VAL A C 1
ATOM 539 O O . VAL A 1 72 ? -4.492 0.780 16.296 1.00 97.19 72 VAL A O 1
ATOM 542 N N . PHE A 1 73 ? -5.057 -0.519 14.558 1.00 96.25 73 PHE A N 1
ATOM 543 C CA . PHE A 1 73 ? -5.816 0.501 13.850 1.00 96.25 73 PHE A CA 1
ATOM 544 C C . PHE A 1 73 ? -7.202 0.022 13.424 1.00 96.25 73 PHE A C 1
ATOM 546 O O . PHE A 1 73 ? -7.518 -1.172 13.388 1.00 96.25 73 PHE A O 1
ATOM 553 N N . CYS A 1 74 ? -8.059 0.994 13.133 1.00 95.75 74 CYS A N 1
ATOM 554 C CA . CYS A 1 74 ? -9.394 0.765 12.615 1.00 95.75 74 CYS A CA 1
ATOM 555 C C . CYS A 1 74 ? -9.347 0.502 11.106 1.00 95.75 74 CYS A C 1
ATOM 557 O O . CYS A 1 74 ? -8.887 1.347 10.336 1.00 95.75 74 CYS A O 1
ATOM 559 N N . ARG A 1 75 ? -9.917 -0.623 10.662 1.00 93.62 75 ARG A N 1
ATOM 560 C CA . ARG A 1 75 ? -10.014 -0.993 9.240 1.00 93.62 75 ARG A CA 1
ATOM 561 C C . ARG A 1 75 ? -10.699 0.081 8.385 1.00 93.62 75 ARG A C 1
ATOM 563 O O . ARG A 1 75 ? -10.351 0.241 7.220 1.00 93.62 75 ARG A O 1
ATOM 570 N N . LEU A 1 76 ? -11.675 0.796 8.951 1.00 93.19 76 LEU A N 1
ATOM 571 C CA . LEU A 1 76 ? -12.534 1.726 8.211 1.00 93.19 76 LEU A CA 1
ATOM 572 C C . LEU A 1 76 ? -11.898 3.109 8.032 1.00 93.19 76 LEU A C 1
ATOM 574 O O . LEU A 1 76 ? -11.755 3.570 6.906 1.00 93.19 76 LEU A O 1
ATOM 578 N N . CYS A 1 77 ? -11.506 3.775 9.123 1.00 94.38 77 CYS A N 1
ATOM 579 C CA . CYS A 1 77 ? -10.935 5.127 9.052 1.00 94.38 77 CYS A CA 1
ATOM 580 C C . CYS A 1 77 ? -9.406 5.153 8.947 1.00 94.38 77 CYS A C 1
ATOM 582 O O . CYS A 1 77 ? -8.843 6.225 8.754 1.00 94.38 77 CYS A O 1
ATOM 584 N N . ARG A 1 78 ? -8.732 4.004 9.096 1.00 94.25 78 ARG A N 1
ATOM 585 C CA . ARG A 1 78 ? -7.263 3.869 9.115 1.00 94.25 78 ARG A CA 1
ATOM 586 C C . ARG A 1 78 ? -6.547 4.652 10.234 1.00 94.25 78 ARG A C 1
ATOM 588 O O . ARG A 1 78 ? -5.324 4.707 10.236 1.00 94.25 78 ARG A O 1
ATOM 595 N N . GLY A 1 79 ? -7.282 5.221 11.191 1.00 94.19 79 GLY A N 1
ATOM 596 C CA . GLY A 1 79 ? -6.733 5.803 12.421 1.00 94.19 79 GLY A CA 1
ATOM 597 C C . GLY A 1 79 ? -6.527 4.760 13.522 1.00 94.19 79 GLY A C 1
ATOM 598 O O . GLY A 1 79 ? -6.821 3.579 13.321 1.00 94.19 79 GLY A O 1
ATOM 599 N N . GLU A 1 80 ? -6.067 5.198 14.698 1.00 95.81 80 GLU A N 1
ATOM 600 C CA . GLU A 1 80 ? -5.966 4.346 15.892 1.00 95.81 80 GLU A CA 1
ATOM 601 C C . GLU A 1 80 ? -7.265 3.574 16.143 1.00 95.81 80 GLU A C 1
ATOM 603 O O . GLU A 1 80 ? -8.371 4.069 15.895 1.00 95.81 80 GLU A O 1
ATOM 608 N N . TYR A 1 81 ? -7.142 2.325 16.598 1.00 96.38 81 TYR A N 1
ATOM 609 C CA . TYR A 1 81 ? -8.327 1.534 16.887 1.00 96.38 81 TYR A CA 1
ATOM 610 C C . TYR A 1 81 ? -9.145 2.185 18.003 1.00 96.38 81 TYR A C 1
ATOM 612 O O . TYR A 1 81 ? -8.614 2.628 19.018 1.00 96.38 81 TYR A O 1
ATOM 620 N N . HIS A 1 82 ? -10.459 2.191 17.822 1.00 95.25 82 HIS A N 1
ATOM 621 C CA . HIS A 1 82 ? -11.392 2.777 18.767 1.00 95.25 82 HIS A CA 1
ATOM 622 C C . HIS A 1 82 ? -12.698 1.991 18.762 1.00 95.25 82 HIS A C 1
ATOM 624 O O . HIS A 1 82 ? -13.037 1.361 17.763 1.00 95.25 82 HIS A O 1
ATOM 630 N N . GLU A 1 83 ? -13.461 2.070 19.845 1.00 94.69 83 GLU A N 1
ATOM 631 C CA . GLU A 1 83 ? -14.820 1.529 19.899 1.00 94.69 83 GLU A CA 1
ATOM 632 C C . GLU A 1 83 ? -15.827 2.521 19.285 1.00 94.69 83 GLU A C 1
ATOM 634 O O . GLU A 1 83 ? -15.566 3.725 19.194 1.00 94.69 83 GLU A O 1
ATOM 639 N N . GLY A 1 84 ? -16.974 2.020 18.821 1.00 91.31 84 GLY A N 1
ATOM 640 C CA . GLY A 1 84 ? -18.034 2.846 18.229 1.00 91.31 84 GLY A CA 1
ATOM 641 C C . GLY A 1 84 ? -17.767 3.340 16.797 1.00 91.31 84 GLY A C 1
ATOM 642 O O . GLY A 1 84 ? -16.927 2.810 16.064 1.00 91.31 84 GLY A O 1
ATOM 643 N N . LEU A 1 85 ? -18.543 4.342 16.371 1.00 92.94 85 LEU A N 1
ATOM 644 C CA . LEU A 1 85 ? -18.523 4.877 15.004 1.00 92.94 85 LEU A CA 1
ATOM 645 C C . LEU A 1 85 ? -17.264 5.703 14.730 1.00 92.94 85 LEU A C 1
ATOM 647 O O . LEU A 1 85 ? -16.789 6.436 15.596 1.00 92.94 85 LEU A O 1
ATOM 651 N N . CYS A 1 86 ? -16.734 5.603 13.507 1.00 94.56 86 CYS A N 1
ATOM 652 C CA . CYS A 1 86 ? -15.651 6.475 13.046 1.00 94.56 86 CYS A CA 1
ATOM 653 C C . CYS A 1 86 ? -16.101 7.936 13.086 1.00 94.56 86 CYS A C 1
ATOM 655 O O . CYS A 1 86 ? -17.182 8.263 12.598 1.00 94.56 86 CYS A O 1
ATOM 657 N N . GLN A 1 87 ? -15.255 8.811 13.633 1.00 85.00 87 GLN A N 1
ATOM 658 C CA . GLN A 1 87 ? -15.442 10.248 13.463 1.00 85.00 87 GLN A CA 1
ATOM 659 C C . GLN A 1 87 ? -15.351 10.566 11.968 1.00 85.00 87 GLN A C 1
ATOM 661 O O . GLN A 1 87 ? -14.507 10.002 11.266 1.00 85.00 87 GLN A O 1
ATOM 666 N N . ALA A 1 88 ? -16.252 11.415 11.472 1.00 74.06 88 ALA A N 1
ATOM 667 C CA . ALA A 1 88 ? -16.241 11.822 10.077 1.00 74.06 88 ALA A CA 1
ATOM 668 C C . ALA A 1 88 ? -14.878 12.446 9.763 1.00 74.06 88 ALA A C 1
ATOM 670 O O . ALA A 1 88 ? -14.524 13.490 10.310 1.00 74.06 88 ALA A O 1
ATOM 671 N N . VAL A 1 89 ? -14.103 11.782 8.907 1.00 62.03 89 VAL A N 1
ATOM 672 C CA . VAL A 1 89 ? -12.866 12.346 8.381 1.00 62.03 89 VAL A CA 1
ATOM 673 C C . VAL A 1 89 ? -13.296 13.492 7.476 1.00 62.03 89 VAL A C 1
ATOM 675 O O . VAL A 1 89 ? -13.797 13.264 6.376 1.00 62.03 89 VAL A O 1
ATOM 678 N N . THR A 1 90 ? -13.159 14.731 7.940 1.00 49.72 90 THR A N 1
ATOM 679 C CA . THR A 1 90 ? -13.172 15.881 7.039 1.00 49.72 90 THR A CA 1
ATOM 680 C C . THR A 1 90 ? -12.013 15.676 6.078 1.00 49.72 90 THR A C 1
ATOM 682 O O . THR A 1 90 ? -10.858 15.689 6.506 1.00 49.72 90 THR A O 1
ATOM 685 N N . ALA A 1 91 ? -12.316 15.406 4.807 1.00 46.25 91 ALA A N 1
ATOM 686 C CA . ALA A 1 91 ? -11.297 15.326 3.774 1.00 46.25 91 ALA A CA 1
ATOM 687 C C . ALA A 1 91 ? -10.427 16.595 3.847 1.00 46.25 91 ALA A C 1
ATOM 689 O O . ALA A 1 91 ? -10.984 17.688 4.013 1.00 46.25 91 ALA A O 1
ATOM 690 N N . PRO A 1 92 ? -9.088 16.485 3.770 1.00 47.03 92 PRO A N 1
ATOM 691 C CA . PRO A 1 92 ? -8.259 17.673 3.642 1.00 47.03 92 PRO A CA 1
ATOM 692 C C . PRO A 1 92 ? -8.740 18.464 2.415 1.00 47.03 92 PRO A C 1
ATOM 694 O O . PRO A 1 92 ? -9.148 17.842 1.427 1.00 47.03 92 PRO A O 1
ATOM 697 N N . PRO A 1 93 ? -8.740 19.810 2.458 1.00 41.78 93 PRO A N 1
ATOM 698 C CA . PRO A 1 93 ? -9.075 20.596 1.280 1.00 41.78 93 PRO A CA 1
ATOM 699 C C . PRO A 1 93 ? -8.158 20.145 0.145 1.00 41.78 93 PRO A C 1
ATOM 701 O O . PRO A 1 93 ? -6.946 20.041 0.335 1.00 41.78 93 PRO A O 1
ATOM 704 N N . THR A 1 94 ? -8.749 19.818 -1.001 1.00 46.38 94 THR A N 1
ATOM 705 C CA . THR A 1 94 ? -8.047 19.452 -2.229 1.00 46.38 94 THR A CA 1
ATOM 706 C C . THR A 1 94 ? -7.143 20.622 -2.620 1.00 46.38 94 THR A C 1
ATOM 708 O O . THR A 1 94 ? -7.572 21.546 -3.302 1.00 46.38 94 THR A O 1
ATOM 711 N N . GLY A 1 95 ? -5.916 20.638 -2.102 1.00 43.09 95 GLY A N 1
ATOM 712 C CA . GLY A 1 95 ? -4.897 21.602 -2.478 1.00 43.09 95 GLY A CA 1
ATOM 713 C C . GLY A 1 95 ? -4.525 21.336 -3.925 1.00 43.09 95 GLY A C 1
ATOM 714 O O . GLY A 1 95 ? -4.097 20.230 -4.256 1.00 43.09 95 GLY A O 1
ATOM 715 N N . GLU A 1 96 ? -4.754 22.330 -4.778 1.00 40.50 96 GLU A N 1
ATOM 716 C CA . GLU A 1 96 ? -4.309 22.359 -6.166 1.00 40.50 96 GLU A CA 1
ATOM 717 C C . GLU A 1 96 ? -2.891 21.799 -6.297 1.00 40.50 96 GLU A C 1
ATOM 719 O O . GLU A 1 96 ? -1.985 22.144 -5.535 1.00 40.50 96 GLU A O 1
ATOM 724 N N . ALA A 1 97 ? -2.717 20.904 -7.269 1.00 41.41 97 ALA A N 1
ATOM 725 C CA . ALA A 1 97 ? -1.439 20.313 -7.610 1.00 41.41 97 ALA A CA 1
ATOM 726 C C . ALA A 1 97 ? -0.406 21.424 -7.851 1.00 41.41 97 ALA A C 1
ATOM 728 O O . ALA A 1 97 ? -0.454 22.121 -8.865 1.00 41.41 97 ALA A O 1
ATOM 729 N N . ALA A 1 98 ? 0.537 21.580 -6.921 1.00 42.56 98 ALA A N 1
ATOM 730 C CA . ALA A 1 98 ? 1.709 22.409 -7.127 1.00 42.56 98 ALA A CA 1
ATOM 731 C C . ALA A 1 98 ? 2.508 21.806 -8.289 1.00 42.56 98 ALA A C 1
ATOM 733 O O . ALA A 1 98 ? 3.171 20.776 -8.154 1.00 42.56 98 ALA A O 1
ATOM 734 N N . GLN A 1 99 ? 2.394 22.436 -9.455 1.00 42.12 99 GLN A N 1
ATOM 735 C CA . GLN A 1 99 ? 3.189 22.132 -10.632 1.00 42.12 99 GLN A CA 1
ATOM 736 C C . GLN A 1 99 ? 4.645 22.488 -10.325 1.00 42.12 99 GLN A C 1
ATOM 738 O O . GLN A 1 99 ? 5.071 23.632 -10.467 1.00 42.12 99 GLN A O 1
ATOM 743 N N . VAL A 1 100 ? 5.423 21.510 -9.872 1.00 38.09 100 VAL A N 1
ATOM 744 C CA . VAL A 1 100 ? 6.881 21.624 -9.851 1.00 38.09 100 VAL A CA 1
ATOM 745 C C . VAL A 1 100 ? 7.385 21.505 -11.287 1.00 38.09 100 VAL A C 1
ATOM 747 O O . VAL A 1 100 ? 7.552 20.416 -11.831 1.00 38.09 100 VAL A O 1
ATOM 750 N N . SER A 1 101 ? 7.582 22.665 -11.912 1.00 35.12 101 SER A N 1
ATOM 751 C CA . SER A 1 101 ? 8.330 22.821 -13.156 1.00 35.12 101 SER A CA 1
ATOM 752 C C . SER A 1 101 ? 9.798 22.490 -12.889 1.00 35.12 101 SER A C 1
ATOM 754 O O . SER A 1 101 ? 10.531 23.304 -12.329 1.00 35.12 101 SER A O 1
ATOM 756 N N . TRP A 1 102 ? 10.240 21.299 -13.286 1.00 38.72 102 TRP A N 1
ATOM 757 C CA . TRP A 1 102 ? 11.664 20.973 -13.326 1.00 38.72 102 TRP A CA 1
ATOM 758 C C . TRP A 1 102 ? 12.308 21.728 -14.497 1.00 38.72 102 TRP A C 1
ATOM 760 O O . TRP A 1 102 ? 11.784 21.651 -15.611 1.00 38.72 102 TRP A O 1
ATOM 770 N N . PRO A 1 103 ? 13.418 22.461 -14.299 1.00 41.28 103 PRO A N 1
ATOM 771 C CA . PRO A 1 103 ? 14.141 23.039 -15.420 1.00 41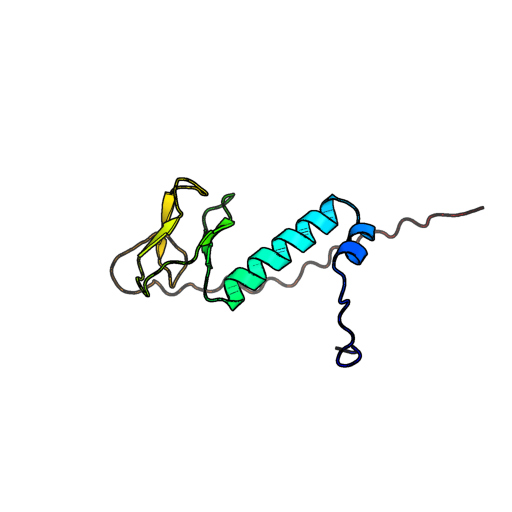.28 103 PRO A CA 1
ATOM 772 C C . PRO A 1 103 ? 14.749 21.904 -16.250 1.00 41.28 103 PRO A C 1
ATOM 774 O O . PRO A 1 103 ? 15.547 21.113 -15.748 1.00 41.28 103 PRO A O 1
ATOM 777 N N . VAL A 1 104 ? 14.366 21.823 -17.525 1.00 54.69 104 VAL A N 1
ATOM 778 C CA . VAL A 1 104 ? 15.079 21.014 -18.517 1.00 54.69 104 VAL A CA 1
ATOM 779 C C . VAL A 1 104 ? 16.462 21.637 -18.666 1.00 54.69 104 VAL A C 1
ATOM 781 O O . VAL A 1 104 ? 16.594 22.732 -19.208 1.00 54.69 104 VAL A O 1
ATOM 784 N N . THR A 1 105 ? 17.499 20.981 -18.152 1.00 55.62 105 THR A N 1
ATOM 785 C CA . THR A 1 105 ? 18.867 21.350 -18.504 1.00 55.62 105 THR A CA 1
ATOM 786 C C . THR A 1 105 ? 19.116 20.885 -19.934 1.00 55.62 105 THR A C 1
ATOM 788 O O . THR A 1 105 ? 19.133 19.690 -20.227 1.00 55.62 105 THR A O 1
ATOM 791 N N . GLU A 1 106 ? 19.261 21.844 -20.847 1.00 50.16 106 GLU A N 1
ATOM 792 C CA . GLU A 1 106 ? 19.700 21.577 -22.211 1.00 50.16 106 GLU A CA 1
ATOM 793 C C . GLU A 1 106 ? 21.086 20.929 -22.171 1.00 50.16 106 GLU A C 1
ATOM 795 O O . GLU A 1 106 ? 22.085 21.544 -21.793 1.00 50.16 106 GLU A O 1
ATOM 800 N N . VAL A 1 107 ? 21.149 19.658 -22.562 1.00 57.91 107 VAL A N 1
ATOM 801 C CA . VAL A 1 107 ? 22.408 18.978 -22.850 1.00 57.91 107 VAL A CA 1
ATOM 802 C C . VAL A 1 107 ? 22.845 19.459 -24.233 1.00 57.91 107 VAL A C 1
ATOM 804 O O . VAL A 1 107 ? 22.443 18.897 -25.250 1.00 57.91 107 VAL A O 1
ATOM 807 N N . VAL A 1 108 ? 23.619 20.545 -24.290 1.00 50.31 108 VAL A N 1
ATOM 808 C CA . VAL A 1 108 ? 24.264 20.972 -25.539 1.00 50.31 108 VAL A CA 1
ATOM 809 C C . VAL A 1 108 ? 25.297 19.911 -25.913 1.00 50.31 108 VAL A C 1
ATOM 811 O O . VAL A 1 108 ? 26.334 19.764 -25.267 1.00 50.31 108 VAL A O 1
ATOM 814 N N . GLY A 1 109 ? 24.965 19.120 -26.930 1.00 49.38 109 GLY A N 1
ATOM 815 C CA . GLY A 1 109 ? 25.840 18.125 -27.530 1.00 49.38 109 GLY A CA 1
ATOM 816 C C . GLY A 1 109 ? 26.482 18.640 -28.820 1.00 49.38 109 GLY A C 1
ATOM 817 O O . GLY A 1 109 ? 25.760 18.996 -29.746 1.00 49.38 109 GLY A O 1
ATOM 818 N N . ARG A 1 110 ? 27.818 18.518 -28.854 1.00 46.03 110 ARG A N 1
ATOM 819 C CA . ARG A 1 110 ? 28.805 18.734 -29.938 1.00 46.03 110 ARG A CA 1
ATOM 820 C C . ARG A 1 110 ? 29.191 20.166 -30.284 1.00 46.03 110 ARG A C 1
ATOM 822 O O . ARG A 1 110 ? 28.365 20.905 -30.848 1.00 46.03 110 ARG A O 1
#

Foldseek 3Di:
DDDDPPPDDPDLCVCCVVPDVVSVVVVVVVVQVVLVVVVWDFQPDPPWRDIDDPPDPDQWDFDDPVRTDRAIAGPPPSHHDDPDDDDPPPPDPPPPPPPPDDDDDDPDDD

Sequence (110 aa):
AFGCDDSLIKEVHHFRILGDEQYGRYLQYGAEECLLTTGGMMCPSPGCGAGLLPPDGSRKVECDRRLGCGFVFCRLCRGEYHEGLCQAVTAPPTGEAAQVSWPVTEVVGR

InterPro domains:
  IPR002867 IBR domain [PF01485] (41-85)
  IPR002867 IBR domain [SM00647] (24-86)
  IPR003977 E3 ubiquitin-protein ligase parkin [PR01475] (11-32)
  IPR003977 E3 ubiquitin-protein ligase parkin [PR01475] (40-56)
  IPR041170 RING/Ubox-like zinc-binding domain [PF17978] (2-29)
  IPR044066 TRIAD supradomain [PS51873] 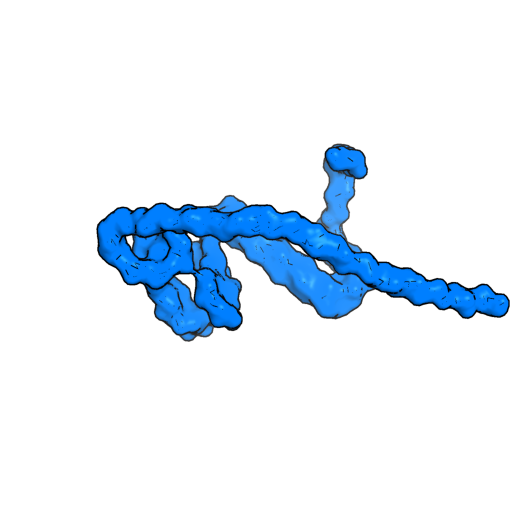(1-110)
  IPR047534 E3 ubiquitin-protein ligase parkin, BRcat domain [cd20340] (12-88)

Radius of gyration: 19.84 Å; chains: 1; bounding box: 47×36×50 Å

pLDDT: mean 83.88, std 20.12, range [35.12, 98.12]